Protein AF-A0A8H4WAA4-F1 (afdb_monomer_lite)

pLDDT: mean 70.01, std 18.64, range [41.19, 96.56]

Sequence (138 aa):
MQAIRCVRSWVQSLQLGLVTMAEAIHSGTWKGQQYQLQGARQKSQYYYSQNTKRTFTIPGVVI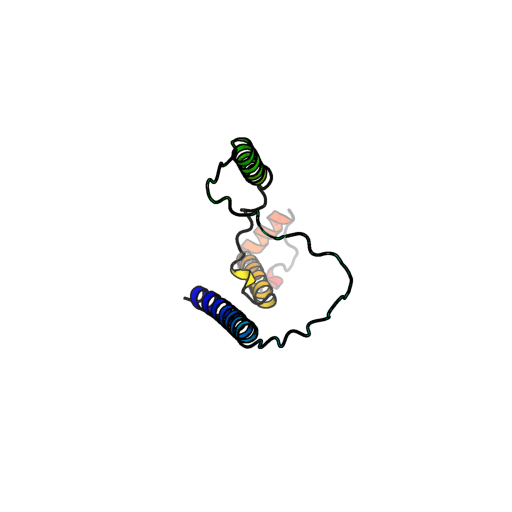GAMLVLWYFFLHPLLYLTPIDERACQHPVTRLVYDAEQAFNKTLGRQSNSLDEAVAEYQRRYKMPPPPHFDECLD

Structure (mmCIF, N/CA/C/O backbone):
data_AF-A0A8H4WAA4-F1
#
_entry.id   AF-A0A8H4WAA4-F1
#
loop_
_atom_site.group_PDB
_atom_site.id
_atom_site.type_symbol
_atom_site.label_atom_id
_atom_site.label_alt_id
_atom_site.label_comp_id
_atom_site.label_asym_id
_atom_site.label_entity_id
_atom_site.label_seq_id
_atom_site.pdbx_PDB_ins_code
_atom_site.Cartn_x
_atom_site.Cartn_y
_atom_site.Cartn_z
_atom_site.occupancy
_atom_site.B_iso_or_equiv
_atom_site.auth_seq_id
_atom_site.auth_comp_id
_atom_site.auth_asym_id
_atom_site.auth_atom_id
_atom_site.pdbx_PDB_model_num
ATOM 1 N N . MET A 1 1 ? 27.001 5.234 5.095 1.00 48.19 1 MET A N 1
ATOM 2 C CA . MET A 1 1 ? 28.330 4.563 5.082 1.00 48.19 1 MET A CA 1
ATOM 3 C C . MET A 1 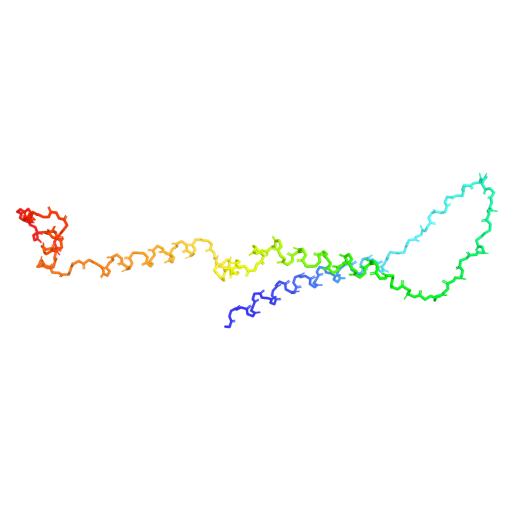1 ? 28.311 3.097 4.599 1.00 48.19 1 MET A C 1
ATOM 5 O O . MET A 1 1 ? 29.372 2.484 4.557 1.00 48.19 1 MET A O 1
ATOM 9 N N . GLN A 1 2 ? 27.167 2.524 4.187 1.00 50.16 2 GLN A N 1
ATOM 10 C CA . GLN A 1 2 ? 27.087 1.128 3.709 1.00 50.16 2 GLN A CA 1
ATOM 11 C C . GLN A 1 2 ? 27.213 0.991 2.174 1.00 50.16 2 GLN A C 1
ATOM 13 O O . GLN A 1 2 ? 27.833 0.042 1.702 1.00 50.16 2 GLN A O 1
ATOM 18 N N . ALA A 1 3 ? 26.759 1.985 1.398 1.00 49.41 3 ALA A N 1
ATOM 19 C CA . ALA A 1 3 ? 26.840 1.989 -0.072 1.00 49.41 3 ALA A CA 1
ATOM 20 C C . ALA A 1 3 ? 28.281 1.907 -0.626 1.00 49.41 3 ALA A C 1
ATOM 22 O O . ALA A 1 3 ? 28.543 1.208 -1.602 1.00 49.41 3 ALA A O 1
ATOM 23 N N . ILE A 1 4 ? 29.246 2.546 0.048 1.00 53.81 4 ILE A N 1
ATOM 24 C CA . ILE A 1 4 ?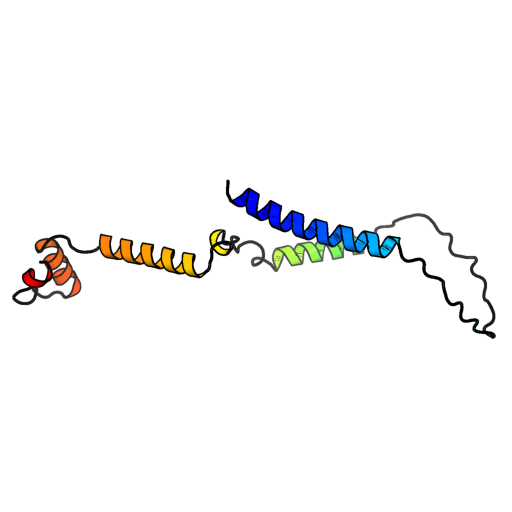 30.662 2.569 -0.370 1.00 53.81 4 ILE A CA 1
ATOM 25 C C . ILE A 1 4 ? 31.300 1.169 -0.283 1.00 53.81 4 ILE A C 1
ATOM 27 O O . ILE A 1 4 ? 32.189 0.834 -1.066 1.00 53.81 4 ILE A O 1
ATOM 31 N N . ARG A 1 5 ? 30.833 0.321 0.645 1.00 55.16 5 ARG A N 1
ATOM 32 C CA . ARG A 1 5 ? 31.368 -1.039 0.825 1.00 55.16 5 ARG A CA 1
ATOM 33 C C . ARG A 1 5 ? 30.923 -1.983 -0.296 1.00 55.16 5 ARG A C 1
ATOM 35 O O . ARG A 1 5 ? 31.708 -2.831 -0.708 1.00 55.16 5 ARG A O 1
ATOM 42 N N . CYS A 1 6 ? 29.713 -1.789 -0.823 1.00 55.16 6 CYS A N 1
ATOM 43 C CA . CYS A 1 6 ? 29.143 -2.628 -1.880 1.00 55.16 6 CYS A CA 1
ATOM 44 C C . CYS A 1 6 ? 29.861 -2.422 -3.226 1.00 55.16 6 CYS A C 1
ATOM 46 O O . CYS A 1 6 ? 30.294 -3.382 -3.860 1.00 55.16 6 CYS A O 1
ATOM 48 N N . VAL A 1 7 ? 30.106 -1.162 -3.606 1.00 57.47 7 VAL A N 1
ATOM 49 C CA . VAL A 1 7 ? 30.808 -0.816 -4.856 1.00 57.47 7 VAL A CA 1
ATOM 50 C C . VAL A 1 7 ? 32.252 -1.329 -4.856 1.00 57.47 7 VAL A C 1
ATOM 52 O O . VAL A 1 7 ? 32.722 -1.874 -5.852 1.00 57.47 7 VAL A O 1
ATOM 55 N N . ARG A 1 8 ? 32.962 -1.221 -3.724 1.00 55.47 8 ARG A N 1
ATOM 56 C CA . ARG A 1 8 ? 34.370 -1.636 -3.625 1.00 55.47 8 ARG A CA 1
ATOM 57 C C . ARG A 1 8 ? 34.564 -3.151 -3.791 1.00 55.47 8 ARG A C 1
ATOM 59 O O . ARG A 1 8 ? 35.557 -3.555 -4.385 1.00 55.47 8 ARG A O 1
ATOM 66 N N . SER A 1 9 ? 33.619 -3.971 -3.325 1.00 54.81 9 SER A N 1
ATOM 67 C CA . SER A 1 9 ? 33.691 -5.436 -3.448 1.00 54.81 9 SER A CA 1
ATOM 68 C C . SER A 1 9 ? 33.504 -5.912 -4.895 1.00 54.81 9 SER A C 1
ATOM 70 O O . SER A 1 9 ? 34.297 -6.719 -5.382 1.00 54.81 9 SER A O 1
ATOM 72 N N . TRP A 1 10 ? 32.530 -5.344 -5.614 1.00 48.81 10 TRP A N 1
ATOM 73 C CA . TRP A 1 10 ? 32.298 -5.655 -7.029 1.00 48.81 10 TRP A CA 1
ATOM 74 C C . TRP A 1 10 ? 33.448 -5.188 -7.929 1.00 48.81 10 TRP A C 1
ATOM 76 O O . TRP A 1 10 ? 33.886 -5.927 -8.809 1.00 48.81 10 TRP A O 1
ATOM 86 N N . VAL A 1 11 ? 34.001 -3.999 -7.664 1.00 62.06 11 VAL A N 1
ATOM 87 C CA . VAL A 1 11 ? 35.148 -3.461 -8.415 1.00 62.06 11 VAL A CA 1
ATOM 88 C C . VAL A 1 11 ? 36.408 -4.312 -8.215 1.00 62.06 11 VAL A C 1
ATOM 90 O O . VAL A 1 11 ? 37.133 -4.561 -9.175 1.00 62.06 11 VAL A O 1
ATOM 93 N N . GLN A 1 12 ? 36.660 -4.817 -7.003 1.00 55.19 12 GLN A N 1
ATOM 94 C CA . GLN A 1 12 ? 37.831 -5.660 -6.728 1.00 55.19 12 GLN A CA 1
ATOM 95 C C . GLN A 1 12 ? 37.749 -7.038 -7.399 1.00 55.19 12 GLN A C 1
ATOM 97 O O . GLN A 1 12 ? 38.759 -7.528 -7.902 1.00 55.19 12 GLN A O 1
ATOM 102 N N . SER A 1 13 ? 36.561 -7.647 -7.463 1.00 58.59 13 SER A N 1
ATOM 103 C CA . SER A 1 13 ? 36.381 -8.943 -8.131 1.00 58.59 13 SER A CA 1
ATOM 104 C C . SER A 1 13 ? 36.583 -8.839 -9.650 1.00 58.59 13 SER A C 1
ATOM 106 O O . SER A 1 13 ? 37.242 -9.689 -10.252 1.00 58.59 13 SER A O 1
ATOM 108 N N . LEU A 1 14 ? 36.121 -7.742 -10.262 1.00 55.28 14 LEU A N 1
ATOM 109 C CA . LEU A 1 14 ? 36.274 -7.505 -11.700 1.00 55.28 14 LEU A CA 1
ATOM 110 C C . LEU A 1 14 ? 37.733 -7.233 -12.114 1.00 55.28 14 LEU A C 1
ATOM 112 O O . LEU A 1 14 ? 38.166 -7.660 -13.184 1.00 55.28 14 LEU A O 1
ATOM 116 N N . GLN A 1 15 ? 38.508 -6.548 -11.266 1.00 53.72 15 GLN A N 1
ATOM 117 C CA . GLN A 1 15 ? 39.919 -6.258 -11.548 1.00 53.72 15 GLN A CA 1
ATOM 118 C C . GLN A 1 15 ? 40.816 -7.495 -11.434 1.00 53.72 15 GLN A C 1
ATOM 120 O O . GLN A 1 15 ? 41.716 -7.661 -12.254 1.00 53.72 15 GLN A O 1
ATOM 125 N N . LEU A 1 16 ? 40.535 -8.403 -10.493 1.00 53.88 16 LEU A N 1
ATOM 126 C CA . LEU A 1 16 ? 41.256 -9.679 -10.391 1.00 53.88 16 LEU A CA 1
ATOM 127 C C . LEU A 1 16 ? 40.977 -10.590 -11.598 1.00 53.88 16 LEU A C 1
ATOM 129 O O . LEU A 1 16 ? 41.884 -11.256 -12.094 1.00 53.88 16 LEU A O 1
ATOM 133 N N . GLY A 1 17 ? 39.748 -10.571 -12.125 1.00 56.94 17 GLY A N 1
ATOM 134 C CA . GLY A 1 17 ? 39.406 -11.285 -13.354 1.00 56.94 17 GLY A CA 1
ATOM 135 C C . GLY A 1 17 ? 40.191 -10.777 -14.566 1.00 56.94 17 GLY A C 1
ATOM 136 O O . GLY A 1 17 ? 40.806 -11.570 -15.265 1.00 56.94 17 GLY A O 1
ATOM 137 N N . LEU A 1 18 ? 40.231 -9.460 -14.792 1.00 56.91 18 LEU A N 1
ATOM 138 C CA . LEU A 1 18 ? 40.869 -8.870 -15.979 1.00 56.91 18 LEU A CA 1
ATOM 139 C C . LEU A 1 18 ? 42.404 -8.979 -15.993 1.00 56.91 18 LEU A C 1
ATOM 141 O O . LEU A 1 18 ? 42.985 -9.167 -17.062 1.00 56.91 18 LEU A O 1
ATOM 145 N N . VAL A 1 19 ? 43.069 -8.893 -14.836 1.00 59.00 19 VAL A N 1
ATOM 146 C CA . VAL A 1 19 ? 44.541 -8.981 -14.763 1.00 59.00 19 VAL A CA 1
ATOM 147 C C . VAL A 1 19 ? 45.036 -10.400 -15.077 1.00 59.00 19 VAL A C 1
ATOM 149 O O . VAL A 1 19 ? 45.994 -10.560 -15.829 1.00 59.00 19 VAL A O 1
ATOM 152 N N . THR A 1 20 ? 44.326 -11.437 -14.618 1.00 57.72 20 THR A N 1
ATOM 153 C CA . THR A 1 20 ? 44.716 -12.843 -14.857 1.00 57.72 20 THR A CA 1
ATOM 154 C C . THR A 1 20 ? 44.606 -13.259 -16.328 1.00 57.72 20 THR A C 1
ATOM 156 O O . THR A 1 20 ? 45.459 -13.982 -16.842 1.00 57.72 20 THR A O 1
ATOM 159 N N . MET A 1 21 ? 43.598 -12.764 -17.049 1.00 52.88 21 MET A N 1
ATOM 160 C CA . MET A 1 21 ? 43.460 -13.016 -18.489 1.00 52.88 21 MET A CA 1
ATOM 161 C C . MET A 1 21 ? 44.452 -12.213 -19.343 1.00 52.88 21 MET A C 1
ATOM 163 O O . MET A 1 21 ? 44.896 -12.713 -20.377 1.00 52.88 21 MET A O 1
ATOM 167 N N . ALA A 1 22 ? 44.868 -11.019 -18.908 1.00 56.84 22 ALA A N 1
ATOM 168 C CA . ALA A 1 22 ? 45.895 -10.242 -19.607 1.00 56.84 22 ALA A CA 1
ATOM 169 C C . ALA A 1 22 ? 47.285 -10.912 -19.547 1.00 56.84 22 ALA A C 1
ATOM 171 O O . ALA A 1 22 ? 48.010 -10.924 -20.544 1.00 56.84 22 ALA A O 1
ATOM 172 N N . GLU A 1 23 ? 47.638 -11.540 -18.422 1.00 54.62 23 GLU A N 1
ATOM 173 C CA . GLU A 1 23 ? 48.911 -12.264 -18.261 1.00 54.62 23 GLU A CA 1
ATOM 174 C C . GLU A 1 23 ? 48.941 -13.594 -19.040 1.00 54.62 23 GLU A C 1
ATOM 176 O O . GLU A 1 23 ? 49.985 -13.993 -19.571 1.00 54.62 23 GLU A O 1
ATOM 181 N N . ALA A 1 24 ? 47.783 -14.244 -19.205 1.00 57.16 24 ALA A N 1
ATOM 182 C CA . ALA A 1 24 ? 47.651 -15.440 -20.038 1.00 57.16 24 ALA A CA 1
ATOM 183 C C . ALA A 1 24 ? 47.849 -15.139 -21.538 1.00 57.16 24 ALA A C 1
ATOM 185 O O . ALA A 1 24 ? 48.416 -15.952 -22.266 1.00 57.16 24 ALA A O 1
ATOM 186 N N . ILE A 1 25 ? 47.436 -13.955 -22.006 1.00 55.34 25 ILE A N 1
ATOM 187 C CA . ILE A 1 25 ? 47.609 -13.544 -23.409 1.00 55.34 25 ILE A CA 1
ATOM 188 C C . ILE A 1 25 ? 49.073 -13.166 -23.699 1.00 55.34 25 ILE A C 1
ATOM 190 O O . ILE A 1 25 ? 49.559 -13.404 -24.805 1.00 55.34 25 ILE A O 1
ATOM 194 N N . HIS A 1 26 ? 49.807 -12.635 -22.715 1.00 51.72 26 HIS A N 1
ATOM 195 C CA . HIS A 1 26 ? 51.189 -12.185 -22.916 1.00 51.72 26 HIS A CA 1
ATOM 196 C C . HIS A 1 26 ? 52.232 -13.326 -22.906 1.00 51.72 26 HIS A C 1
ATOM 198 O O . HIS A 1 26 ? 53.321 -13.166 -23.456 1.00 51.72 26 HIS A O 1
ATOM 204 N N . SER A 1 27 ? 51.933 -14.491 -22.316 1.00 53.53 27 SER A N 1
ATOM 205 C CA . SER A 1 27 ? 52.884 -15.621 -22.219 1.00 53.53 27 SER A CA 1
ATOM 206 C C . SER A 1 27 ? 52.751 -16.677 -23.333 1.00 53.53 27 SER A C 1
ATOM 208 O O . SER A 1 27 ? 53.501 -17.657 -23.359 1.00 53.53 27 SER A O 1
ATOM 210 N N . GLY A 1 28 ? 51.856 -16.463 -24.304 1.00 48.91 28 GLY A N 1
ATOM 211 C CA . GLY A 1 28 ? 51.669 -17.339 -25.461 1.00 48.91 28 GLY A CA 1
ATOM 212 C C . GLY A 1 28 ? 52.839 -17.287 -26.448 1.00 48.91 28 GLY A C 1
ATOM 213 O O . GLY A 1 28 ? 52.782 -16.597 -27.463 1.00 48.91 28 GLY A O 1
ATOM 214 N N . THR A 1 29 ? 53.896 -18.055 -26.187 1.00 54.25 29 THR A N 1
ATOM 215 C CA . THR A 1 29 ? 54.920 -18.407 -27.183 1.00 54.25 29 THR A CA 1
ATOM 216 C C . THR A 1 29 ? 54.313 -19.342 -28.233 1.00 54.25 29 THR A C 1
ATOM 218 O O . THR A 1 29 ? 54.472 -20.559 -28.204 1.00 54.25 29 THR A O 1
ATOM 221 N N . TRP A 1 30 ? 53.579 -18.777 -29.189 1.00 49.19 30 TRP A N 1
ATOM 222 C CA . TRP A 1 30 ? 53.062 -19.527 -30.329 1.00 49.19 30 TRP A CA 1
ATOM 223 C C . TRP A 1 30 ? 54.225 -19.936 -31.246 1.00 49.19 30 TRP A C 1
ATOM 225 O O . TRP A 1 30 ? 54.648 -19.172 -32.113 1.00 49.19 30 TRP A O 1
ATOM 235 N N . LYS A 1 31 ? 54.758 -21.156 -31.084 1.00 48.75 31 LYS A N 1
ATOM 236 C CA . LYS A 1 31 ? 55.538 -21.809 -32.148 1.00 48.75 31 LYS A CA 1
ATOM 237 C C . LYS A 1 31 ? 54.584 -22.107 -33.304 1.00 48.75 31 LYS A C 1
ATOM 239 O O . LYS A 1 31 ? 53.854 -23.092 -33.277 1.00 48.75 31 LYS A O 1
ATOM 244 N N . GLY A 1 32 ? 54.565 -21.223 -34.298 1.00 50.81 32 GLY A N 1
ATOM 245 C CA . GLY A 1 32 ? 53.762 -21.390 -35.504 1.00 50.81 32 GLY A CA 1
ATOM 246 C C . GLY A 1 32 ? 54.176 -22.646 -36.269 1.00 50.81 32 GLY A C 1
ATOM 247 O O . GLY A 1 32 ? 55.296 -22.735 -36.766 1.00 50.81 32 GLY A O 1
ATOM 248 N N . GLN A 1 33 ? 53.272 -23.621 -36.381 1.00 45.12 33 GLN A N 1
ATOM 249 C CA . GLN A 1 33 ? 53.405 -24.684 -37.372 1.00 45.12 33 GLN A CA 1
ATOM 250 C C . GLN A 1 33 ? 53.084 -24.103 -38.749 1.00 45.12 33 GLN A C 1
ATOM 252 O O . GLN A 1 33 ? 51.940 -23.792 -39.072 1.00 45.12 33 GLN A O 1
ATOM 257 N N . GLN A 1 34 ? 54.133 -23.942 -39.544 1.00 42.41 34 GLN A N 1
ATOM 258 C CA . GLN A 1 34 ? 54.092 -23.446 -40.909 1.00 42.41 34 GLN A CA 1
ATOM 259 C C . GLN A 1 34 ? 53.678 -24.599 -41.836 1.00 42.41 34 GLN A C 1
ATOM 261 O O . GLN A 1 34 ? 54.491 -25.454 -42.180 1.00 42.41 34 GLN A O 1
ATOM 266 N N . TYR A 1 35 ? 52.403 -24.668 -42.217 1.00 43.59 35 TYR A N 1
ATOM 267 C CA . TYR A 1 35 ? 51.955 -25.567 -43.282 1.00 43.59 35 TYR A CA 1
ATOM 268 C C . TYR A 1 35 ? 52.322 -24.956 -44.636 1.00 43.59 35 TYR A C 1
ATOM 270 O O . TYR A 1 35 ? 51.853 -23.886 -45.025 1.00 43.59 35 TYR A O 1
ATOM 278 N N . GLN A 1 36 ? 53.205 -25.643 -45.352 1.00 42.56 36 GLN A N 1
ATOM 279 C CA . GLN A 1 36 ? 53.715 -25.220 -46.647 1.00 42.56 36 GLN A CA 1
ATOM 280 C C . GLN A 1 36 ? 52.778 -25.734 -47.745 1.00 42.56 36 GLN A C 1
ATOM 282 O O . GLN A 1 36 ? 52.916 -26.855 -48.227 1.00 42.56 36 GLN A O 1
ATOM 287 N N . LEU A 1 37 ? 51.795 -24.920 -48.133 1.00 45.94 37 LEU A N 1
ATOM 288 C CA . LEU A 1 37 ? 50.973 -25.182 -49.315 1.00 45.94 37 LEU A CA 1
ATOM 289 C C . LEU A 1 37 ? 51.810 -24.879 -50.570 1.00 45.94 37 LEU A C 1
ATOM 291 O O . LEU A 1 37 ? 51.893 -23.741 -51.033 1.00 45.94 37 LEU A O 1
ATOM 295 N N . GLN A 1 38 ? 52.487 -25.900 -51.097 1.00 48.34 38 GLN A N 1
ATOM 296 C CA . GLN A 1 38 ? 53.180 -25.842 -52.384 1.00 48.34 38 GLN A CA 1
ATOM 297 C C . GLN A 1 38 ? 52.149 -25.765 -53.515 1.00 48.34 38 GLN A C 1
ATOM 299 O O . GLN A 1 38 ? 51.416 -26.721 -53.748 1.00 48.34 38 GLN A O 1
ATOM 304 N N . GLY A 1 39 ? 52.116 -24.641 -54.239 1.00 56.47 39 GLY A N 1
ATOM 305 C CA . GLY A 1 39 ? 51.504 -24.615 -55.574 1.00 56.47 39 GLY A CA 1
ATOM 306 C C . GLY A 1 39 ? 50.518 -23.496 -55.905 1.00 56.47 39 GLY A C 1
ATOM 307 O O . GLY A 1 39 ? 49.795 -23.637 -56.885 1.00 56.47 39 GLY A O 1
ATOM 308 N N . ALA A 1 40 ? 50.489 -22.372 -55.181 1.00 45.53 40 ALA A N 1
ATOM 309 C CA . ALA A 1 40 ? 49.732 -21.192 -55.614 1.00 45.53 40 ALA A CA 1
ATOM 310 C C . ALA A 1 40 ? 50.665 -19.997 -55.865 1.00 45.53 40 ALA A C 1
ATOM 312 O O . ALA A 1 40 ? 51.320 -19.476 -54.967 1.00 45.53 40 ALA A O 1
ATOM 313 N N . ARG A 1 41 ? 50.733 -19.585 -57.132 1.00 41.19 41 ARG A N 1
ATOM 314 C CA . ARG A 1 41 ? 51.512 -18.470 -57.683 1.00 41.19 41 ARG A CA 1
ATOM 315 C C . ARG A 1 41 ? 51.331 -17.176 -56.871 1.00 41.19 41 ARG A C 1
ATOM 317 O O . ARG A 1 41 ? 50.260 -16.577 -56.865 1.00 41.19 41 ARG A O 1
ATOM 324 N N . GLN A 1 42 ? 52.419 -16.737 -56.246 1.00 52.00 42 GLN A N 1
ATOM 325 C CA . GLN A 1 42 ? 52.559 -15.514 -55.456 1.00 52.00 42 GLN A CA 1
ATOM 326 C C . GLN A 1 42 ? 52.263 -14.266 -56.309 1.00 52.00 42 GLN A C 1
ATOM 328 O O . GLN A 1 42 ? 53.021 -13.936 -57.222 1.00 52.00 42 GLN A O 1
ATOM 333 N N . LYS A 1 43 ? 51.157 -13.565 -56.026 1.00 44.56 43 LYS A N 1
ATOM 334 C CA . LYS A 1 43 ? 50.933 -12.193 -56.510 1.00 44.56 43 LYS A CA 1
ATOM 335 C C . LYS A 1 43 ? 51.356 -11.204 -55.421 1.00 44.56 43 LYS A C 1
ATOM 337 O O . LYS A 1 43 ? 51.037 -11.373 -54.250 1.00 44.56 43 LYS A O 1
ATOM 342 N N . SER A 1 44 ? 52.139 -10.219 -55.843 1.00 42.53 44 SER A N 1
ATOM 343 C CA . SER A 1 44 ? 52.938 -9.279 -55.055 1.00 42.53 44 SER A CA 1
ATOM 344 C C . SER A 1 44 ? 52.131 -8.349 -54.141 1.00 42.53 44 SER A C 1
ATOM 346 O O . SER A 1 44 ? 51.239 -7.638 -54.601 1.00 42.53 44 SER A O 1
ATOM 348 N N . GLN A 1 45 ? 52.533 -8.277 -52.869 1.00 47.12 45 GLN A N 1
ATOM 349 C CA . GLN A 1 45 ? 52.002 -7.398 -51.817 1.00 47.12 45 GLN A CA 1
ATOM 350 C C . GLN A 1 45 ? 52.658 -5.995 -51.797 1.00 47.12 45 GLN A C 1
ATOM 352 O O . GLN A 1 45 ? 53.154 -5.562 -50.763 1.00 47.12 45 GLN A O 1
ATOM 357 N N . TYR A 1 46 ? 52.663 -5.253 -52.910 1.00 51.25 46 TYR A N 1
ATOM 358 C CA . TYR A 1 46 ? 53.187 -3.872 -52.937 1.00 51.25 46 TYR A CA 1
ATOM 359 C C . TYR A 1 46 ? 52.185 -2.883 -53.541 1.00 51.25 46 TYR A C 1
ATOM 361 O O . TYR A 1 46 ? 52.441 -2.320 -54.598 1.00 51.25 46 TYR A O 1
ATOM 369 N N . TYR A 1 47 ? 51.039 -2.666 -52.883 1.00 42.16 47 TYR A N 1
ATOM 370 C CA . TYR A 1 47 ? 50.279 -1.412 -53.030 1.00 42.16 47 TYR A CA 1
ATOM 371 C C . TYR A 1 47 ? 49.223 -1.223 -51.925 1.00 42.16 47 TYR A C 1
ATOM 373 O O . TYR A 1 47 ? 48.027 -1.167 -52.191 1.00 42.16 47 TYR A O 1
ATOM 381 N N . TYR A 1 48 ? 49.628 -1.120 -50.657 1.00 47.38 48 TYR A N 1
ATOM 382 C CA . TYR A 1 48 ? 48.747 -0.478 -49.672 1.00 47.38 48 TYR A CA 1
ATOM 383 C C . TYR A 1 48 ? 49.543 0.400 -48.715 1.00 47.38 48 TYR A C 1
ATOM 385 O O . TYR A 1 48 ? 49.799 0.075 -47.562 1.00 47.38 48 TYR A O 1
ATOM 393 N N . SER A 1 49 ? 49.960 1.535 -49.260 1.00 53.00 49 SER A N 1
ATOM 394 C CA . SER A 1 49 ? 50.350 2.713 -48.503 1.00 53.00 49 SER A CA 1
ATOM 395 C C . SER A 1 49 ? 49.493 3.858 -49.018 1.00 53.00 49 SER A C 1
ATOM 397 O O . SER A 1 49 ? 49.825 4.485 -50.019 1.00 53.00 49 SER A O 1
ATOM 399 N N . GLN A 1 50 ? 48.359 4.095 -48.363 1.00 46.84 50 GLN A N 1
ATOM 400 C CA . GLN A 1 50 ? 47.707 5.399 -48.392 1.00 46.84 50 GLN A CA 1
ATOM 401 C C . GLN A 1 50 ? 47.266 5.753 -46.979 1.00 46.84 50 GLN A C 1
ATOM 403 O O . GLN A 1 50 ? 46.201 5.393 -46.486 1.00 46.84 50 GLN A O 1
ATOM 408 N N . ASN A 1 51 ? 48.178 6.449 -46.319 1.00 44.53 51 ASN A N 1
ATOM 409 C CA . ASN A 1 51 ? 47.905 7.277 -45.165 1.00 44.53 51 ASN A CA 1
ATOM 410 C C . ASN A 1 51 ? 46.994 8.450 -45.576 1.00 44.53 51 ASN A C 1
ATOM 412 O O . ASN A 1 51 ? 47.188 9.002 -46.658 1.00 44.53 51 ASN A O 1
ATOM 416 N N . THR A 1 52 ? 46.143 8.912 -44.642 1.00 50.38 52 THR A N 1
ATOM 417 C CA . THR A 1 52 ? 45.636 10.307 -44.556 1.00 50.38 52 THR A CA 1
ATOM 418 C C . THR A 1 52 ? 44.562 10.663 -45.612 1.00 50.38 52 THR A C 1
ATOM 420 O O . THR A 1 52 ? 44.859 10.804 -46.785 1.00 50.38 52 THR A O 1
ATOM 423 N N . LYS A 1 53 ? 43.267 10.870 -45.307 1.00 45.69 53 LYS A N 1
ATOM 424 C CA . LYS A 1 53 ? 42.634 11.665 -44.236 1.00 45.69 53 LYS A CA 1
ATOM 425 C C . LYS A 1 53 ? 41.240 11.120 -43.905 1.00 45.69 53 LYS A C 1
ATOM 427 O O . LYS A 1 53 ? 40.488 10.720 -44.784 1.00 45.69 53 LYS A O 1
ATOM 432 N N . ARG A 1 54 ? 40.880 11.205 -42.627 1.00 54.97 54 ARG A N 1
ATOM 433 C CA . ARG A 1 54 ? 39.559 10.930 -42.048 1.00 54.97 54 ARG A CA 1
ATOM 434 C C . ARG A 1 54 ? 38.509 11.913 -42.604 1.00 54.97 54 ARG A C 1
ATOM 436 O O . ARG A 1 54 ? 38.234 12.932 -41.981 1.00 54.97 54 ARG A O 1
ATOM 443 N N . THR A 1 55 ? 37.948 11.652 -43.782 1.00 55.16 55 THR A N 1
ATOM 444 C CA . THR A 1 55 ? 36.799 12.404 -44.308 1.00 55.16 55 THR A CA 1
ATOM 445 C C . THR A 1 55 ? 35.529 11.825 -43.701 1.00 55.16 55 THR A C 1
ATOM 447 O O . THR A 1 55 ? 34.958 10.849 -44.175 1.00 55.16 55 THR A O 1
ATOM 450 N N . PHE A 1 56 ? 35.115 12.411 -42.581 1.00 54.56 56 PHE A N 1
ATOM 451 C CA . PHE A 1 56 ? 33.826 12.136 -41.962 1.00 54.56 56 PHE A CA 1
ATOM 452 C C . PHE A 1 56 ? 32.742 12.616 -42.940 1.00 54.56 56 PHE A C 1
ATOM 454 O O . PHE A 1 56 ? 32.470 13.812 -43.044 1.00 54.56 56 PHE A O 1
ATOM 461 N N . THR A 1 57 ? 32.206 11.711 -43.759 1.00 59.97 57 THR A N 1
ATOM 462 C CA . THR A 1 57 ? 31.173 12.055 -44.734 1.00 59.97 57 THR A CA 1
ATOM 463 C C . THR A 1 57 ? 29.895 12.414 -43.979 1.00 59.97 57 THR A C 1
ATOM 465 O O . THR A 1 57 ? 29.396 11.654 -43.150 1.00 59.97 57 THR A O 1
ATOM 468 N N . ILE A 1 58 ? 29.367 13.600 -44.283 1.00 62.50 58 ILE A N 1
ATOM 469 C CA . ILE A 1 58 ? 28.133 14.201 -43.752 1.00 62.50 58 ILE A CA 1
ATOM 470 C C . ILE A 1 58 ? 26.976 13.196 -43.520 1.00 62.50 58 ILE A C 1
ATOM 472 O O . ILE A 1 58 ? 26.357 13.278 -42.459 1.00 62.50 58 ILE A O 1
ATOM 476 N N . PRO A 1 59 ? 26.688 12.203 -44.394 1.00 67.38 59 PRO A N 1
ATOM 477 C CA . PRO A 1 59 ? 25.633 11.216 -44.127 1.00 67.38 59 PRO A CA 1
ATOM 478 C C . PRO A 1 59 ? 25.852 10.369 -42.865 1.00 67.38 59 PRO A C 1
ATOM 480 O O . PRO A 1 59 ? 24.885 10.052 -42.177 1.00 67.38 59 PRO A O 1
ATOM 483 N N . GLY A 1 60 ? 27.098 10.035 -42.516 1.00 75.19 60 GLY A N 1
ATOM 484 C CA . GLY A 1 60 ? 27.394 9.253 -41.313 1.00 75.19 60 GLY A CA 1
ATOM 485 C C . GLY A 1 60 ? 27.053 10.007 -40.025 1.00 75.19 60 GLY A C 1
ATOM 486 O O . GLY A 1 60 ? 26.561 9.410 -39.069 1.00 75.19 60 GLY A O 1
ATOM 487 N N . VAL A 1 61 ? 27.232 11.333 -40.032 1.00 80.31 61 VAL A N 1
ATOM 488 C CA . VAL A 1 61 ? 26.837 12.215 -38.921 1.00 80.31 61 VAL A CA 1
ATOM 489 C C . VAL A 1 61 ? 25.319 12.218 -38.771 1.00 80.31 61 VAL A C 1
ATOM 491 O O . VAL A 1 61 ? 24.812 12.082 -37.663 1.00 80.31 61 VAL A O 1
ATOM 494 N N . VAL A 1 62 ? 24.596 12.362 -39.886 1.00 85.31 62 VAL A N 1
ATOM 495 C CA . VAL A 1 62 ? 23.132 12.487 -39.888 1.00 85.31 62 VAL A CA 1
ATOM 496 C C . VAL A 1 62 ? 22.477 11.184 -39.443 1.00 85.31 62 VAL A C 1
ATOM 498 O O . VAL A 1 62 ? 21.589 11.217 -38.599 1.00 85.31 62 VAL A O 1
ATOM 501 N N . ILE A 1 63 ? 22.949 10.036 -39.934 1.00 85.88 63 ILE A N 1
ATOM 502 C CA . ILE A 1 63 ? 22.435 8.724 -39.519 1.00 85.88 63 ILE A CA 1
ATOM 503 C C . ILE A 1 63 ? 22.719 8.487 -38.032 1.00 85.88 63 ILE A C 1
ATOM 505 O O . ILE A 1 63 ? 21.822 8.082 -37.298 1.00 85.88 63 ILE A O 1
ATOM 509 N N . GLY A 1 64 ? 23.929 8.805 -37.559 1.00 85.44 64 GLY A N 1
ATOM 510 C CA . GLY A 1 64 ? 24.260 8.721 -36.136 1.00 85.44 64 GLY A CA 1
ATOM 511 C C . GLY A 1 64 ? 23.366 9.618 -35.275 1.00 85.44 64 GLY A C 1
ATOM 512 O O . GLY A 1 64 ? 22.809 9.160 -34.281 1.00 85.44 64 GLY A O 1
ATOM 513 N N . ALA A 1 65 ? 23.159 10.869 -35.690 1.00 85.88 65 ALA A N 1
ATOM 514 C CA . ALA A 1 65 ? 22.290 11.812 -34.991 1.00 85.88 65 ALA A CA 1
ATOM 515 C C . ALA A 1 65 ? 20.825 11.349 -34.980 1.00 85.88 65 ALA A C 1
ATOM 517 O O . ALA A 1 65 ? 20.165 11.448 -33.949 1.00 85.88 65 ALA A O 1
ATOM 518 N N . MET A 1 66 ? 20.328 10.790 -36.086 1.00 87.25 66 MET A N 1
ATOM 519 C CA . MET A 1 66 ? 18.970 10.251 -36.167 1.00 87.25 66 MET A CA 1
ATOM 520 C C . MET A 1 66 ? 18.778 9.008 -35.302 1.00 87.25 66 MET A C 1
ATOM 522 O O . MET A 1 66 ? 17.742 8.889 -34.659 1.00 87.25 66 MET A O 1
ATOM 526 N N . LEU A 1 67 ? 19.768 8.116 -35.218 1.00 85.06 67 LEU A N 1
ATOM 527 C CA . LEU A 1 67 ? 19.714 6.952 -34.330 1.00 85.06 67 LEU A CA 1
ATOM 528 C C . LEU A 1 67 ? 19.747 7.358 -32.851 1.00 85.06 67 LEU A C 1
ATOM 530 O O . LEU A 1 67 ? 19.011 6.792 -32.049 1.00 85.06 67 LEU A O 1
ATOM 534 N N . VAL A 1 68 ? 20.546 8.368 -32.492 1.00 82.75 68 VAL A N 1
ATOM 535 C CA . VAL A 1 68 ? 20.595 8.915 -31.124 1.00 82.75 68 VAL A CA 1
ATOM 536 C C . VAL A 1 68 ? 19.277 9.595 -30.759 1.00 82.75 68 VAL A C 1
ATOM 538 O O . VAL A 1 68 ? 18.746 9.363 -29.674 1.00 82.75 68 VAL A O 1
ATOM 541 N N . LEU A 1 69 ? 18.719 10.390 -31.676 1.00 84.25 69 LEU A N 1
ATOM 542 C CA . LEU A 1 69 ? 17.438 11.062 -31.481 1.00 84.25 69 LEU A CA 1
ATOM 543 C C . LEU A 1 69 ? 16.287 10.049 -31.383 1.00 84.25 69 LEU A C 1
ATOM 545 O O . LEU A 1 69 ? 15.471 10.155 -30.474 1.00 84.25 69 LEU A O 1
ATOM 549 N N . TRP A 1 70 ? 16.261 9.036 -32.258 1.00 82.19 70 TRP A N 1
ATOM 550 C CA . TRP A 1 70 ? 15.315 7.917 -32.203 1.00 82.19 70 TRP A CA 1
ATOM 551 C C . TRP A 1 70 ? 15.425 7.204 -30.861 1.00 82.19 70 TRP A C 1
ATOM 553 O O . TRP A 1 70 ? 14.415 7.001 -30.201 1.00 82.19 70 TRP A O 1
ATOM 563 N N . TYR A 1 71 ? 16.629 6.847 -30.420 1.00 79.25 71 TYR A N 1
ATOM 564 C CA . TYR A 1 71 ? 16.832 6.137 -29.159 1.00 79.25 71 TYR A CA 1
ATOM 565 C C . TYR A 1 71 ? 16.293 6.924 -27.956 1.00 79.25 71 TYR A C 1
ATOM 567 O O . TYR A 1 71 ? 15.588 6.350 -27.126 1.00 79.25 71 TYR A O 1
ATOM 575 N N . PHE A 1 72 ? 16.540 8.239 -27.914 1.00 75.81 72 PHE A N 1
ATOM 576 C CA . PHE A 1 72 ? 16.018 9.142 -26.883 1.00 75.81 72 PHE A CA 1
ATOM 577 C C . PHE A 1 72 ? 14.491 9.316 -26.935 1.00 75.81 72 PHE A C 1
ATOM 579 O O . PHE A 1 72 ? 13.856 9.367 -25.885 1.00 75.81 72 PHE A O 1
ATOM 586 N N . PHE A 1 73 ? 13.893 9.389 -28.129 1.00 72.50 73 PHE A N 1
ATOM 587 C CA . PHE A 1 73 ? 12.443 9.561 -28.295 1.00 72.50 73 PHE A CA 1
ATOM 588 C C . PHE A 1 73 ? 11.647 8.255 -28.122 1.00 72.50 73 PHE A C 1
ATOM 590 O O . PHE A 1 73 ? 10.508 8.299 -27.662 1.00 72.50 73 PHE A O 1
ATOM 597 N N . LEU A 1 74 ? 12.221 7.095 -28.469 1.00 67.38 74 LEU A N 1
ATOM 598 C CA . LEU A 1 74 ? 11.556 5.786 -28.367 1.00 67.38 74 LEU A CA 1
ATOM 599 C C . LEU A 1 74 ? 11.716 5.100 -27.007 1.00 67.38 74 LEU A C 1
ATOM 601 O O . LEU A 1 74 ? 11.000 4.135 -26.753 1.00 67.38 74 LEU A O 1
ATOM 605 N N . HIS A 1 75 ? 12.622 5.556 -26.136 1.00 66.56 75 HIS A N 1
ATOM 606 C CA . HIS A 1 75 ? 12.832 4.946 -24.818 1.00 66.56 75 HIS A CA 1
ATOM 607 C C . HIS A 1 75 ? 12.474 5.885 -23.652 1.00 66.56 75 HIS A C 1
ATOM 609 O O . HIS A 1 75 ? 13.328 6.162 -22.806 1.00 66.56 75 HIS A O 1
ATOM 615 N N . PRO A 1 76 ? 11.194 6.286 -23.489 1.00 61.31 76 PRO A N 1
ATOM 616 C CA . PRO A 1 76 ? 10.724 6.821 -22.210 1.00 61.31 76 PRO A CA 1
ATOM 617 C C . PRO A 1 76 ? 10.796 5.774 -21.077 1.00 61.31 76 PRO A C 1
ATOM 619 O O . PRO A 1 76 ? 10.607 6.115 -19.914 1.00 61.31 76 PRO A O 1
ATOM 622 N N . LEU A 1 77 ? 11.110 4.507 -21.390 1.00 59.69 77 LEU A 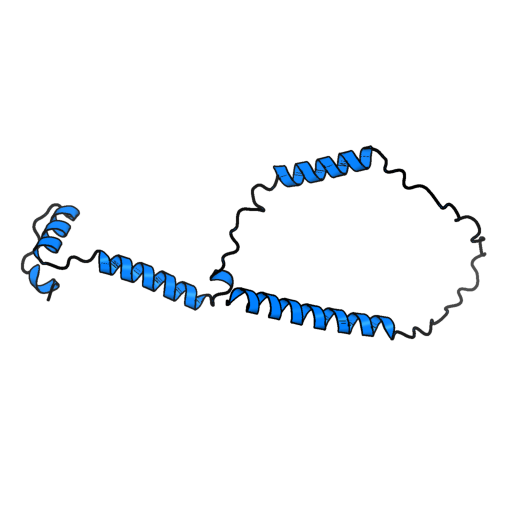N 1
ATOM 623 C CA . LEU A 1 77 ? 11.189 3.410 -20.425 1.00 59.69 77 LEU A CA 1
ATOM 624 C C . LEU A 1 77 ? 12.598 3.113 -19.872 1.00 59.69 77 LEU A C 1
ATOM 626 O O . LEU A 1 77 ? 12.723 2.216 -19.045 1.00 59.69 77 LEU A O 1
ATOM 630 N N . LEU A 1 78 ? 13.657 3.812 -20.309 1.00 57.19 78 LEU A N 1
ATOM 631 C CA . LEU A 1 78 ? 15.031 3.514 -19.855 1.00 57.19 78 LEU A CA 1
ATOM 632 C C . LEU A 1 78 ? 15.522 4.344 -18.662 1.00 57.19 78 LEU A C 1
ATOM 634 O O . LEU A 1 78 ? 16.631 4.111 -18.191 1.00 57.19 78 LEU A O 1
ATOM 638 N N . TYR A 1 79 ? 14.721 5.279 -18.143 1.00 58.53 79 TYR A N 1
ATOM 639 C CA . TYR A 1 79 ? 15.202 6.227 -17.126 1.00 58.53 79 TYR A CA 1
ATOM 640 C C . TYR A 1 79 ? 14.311 6.399 -15.893 1.00 58.53 79 TYR A C 1
ATOM 642 O O . TYR A 1 79 ? 14.513 7.344 -15.136 1.00 58.53 79 TYR A O 1
ATOM 650 N N . LEU A 1 80 ? 13.353 5.502 -15.641 1.00 56.56 80 LEU A N 1
ATOM 651 C CA . LEU A 1 80 ? 12.442 5.643 -14.494 1.00 56.56 80 LEU A CA 1
ATOM 652 C C . LEU A 1 80 ? 12.216 4.362 -13.689 1.00 56.56 80 LEU A C 1
ATOM 654 O O . LEU A 1 80 ? 11.262 4.287 -12.919 1.00 56.56 80 LEU A O 1
ATOM 658 N N . THR A 1 81 ? 13.104 3.372 -13.778 1.00 60.47 81 THR A N 1
ATOM 659 C CA . THR A 1 81 ? 13.217 2.429 -12.661 1.00 60.47 81 THR A CA 1
ATOM 660 C C . THR A 1 81 ? 14.177 3.064 -11.659 1.00 60.47 81 THR A C 1
ATOM 662 O O . THR A 1 81 ? 15.382 3.076 -11.934 1.00 60.47 81 THR A O 1
ATOM 665 N N . PRO A 1 82 ? 13.711 3.634 -10.530 1.00 66.06 82 PRO A N 1
ATOM 666 C CA . PRO A 1 82 ? 14.633 3.888 -9.436 1.00 66.06 82 PRO A CA 1
ATOM 667 C C . PRO A 1 82 ? 15.324 2.554 -9.159 1.00 66.06 82 PRO A C 1
ATOM 669 O O . PRO A 1 82 ? 14.647 1.536 -9.002 1.00 66.06 82 PRO A O 1
ATOM 672 N N . ILE A 1 83 ? 16.658 2.535 -9.192 1.00 56.97 83 ILE A N 1
ATOM 673 C CA . ILE A 1 83 ? 17.408 1.389 -8.685 1.00 56.97 83 ILE A CA 1
ATOM 674 C C . ILE A 1 83 ? 16.889 1.191 -7.266 1.00 56.97 83 ILE A C 1
ATOM 676 O O . ILE A 1 83 ? 17.076 2.062 -6.416 1.00 56.97 83 ILE A O 1
ATOM 680 N N . ASP A 1 84 ? 16.136 0.114 -7.054 1.00 65.12 84 ASP A N 1
ATOM 681 C CA . ASP A 1 84 ? 15.562 -0.184 -5.755 1.00 65.12 84 ASP A CA 1
ATOM 682 C C . ASP A 1 84 ? 16.750 -0.413 -4.822 1.00 65.12 84 ASP A C 1
ATOM 684 O O . ASP A 1 84 ? 17.424 -1.435 -4.898 1.00 65.12 84 ASP A O 1
ATOM 688 N N . GLU A 1 85 ? 17.070 0.567 -3.978 1.00 64.25 85 GLU A N 1
ATOM 689 C CA . GLU A 1 85 ? 18.162 0.474 -3.004 1.00 64.25 85 GLU A CA 1
ATOM 690 C C . GLU A 1 85 ? 17.941 -0.722 -2.051 1.00 64.25 85 GLU A C 1
ATOM 692 O O . GLU A 1 85 ? 18.891 -1.262 -1.478 1.00 64.25 85 GLU A O 1
ATOM 697 N N . ARG A 1 86 ? 16.695 -1.224 -1.968 1.00 61.38 86 ARG A N 1
ATOM 698 C CA . ARG A 1 86 ? 16.311 -2.454 -1.264 1.00 61.38 86 ARG A CA 1
ATOM 699 C C . ARG A 1 86 ? 16.613 -3.737 -2.045 1.00 61.38 86 ARG A C 1
ATOM 701 O O . ARG A 1 86 ? 16.550 -4.803 -1.448 1.00 61.38 86 ARG A O 1
ATOM 708 N N . ALA A 1 87 ? 16.973 -3.682 -3.330 1.00 62.81 87 ALA A N 1
ATOM 709 C CA . ALA A 1 87 ? 17.399 -4.856 -4.105 1.00 62.81 87 ALA A CA 1
ATOM 710 C C . ALA A 1 87 ? 18.688 -5.488 -3.548 1.00 62.81 87 ALA A C 1
ATOM 712 O O . ALA A 1 87 ? 18.947 -6.668 -3.764 1.00 62.81 87 ALA A O 1
ATOM 713 N N . CYS A 1 88 ? 19.474 -4.712 -2.797 1.00 67.75 88 CYS A N 1
ATOM 714 C CA . CYS A 1 88 ? 20.637 -5.193 -2.055 1.00 67.75 88 CYS A CA 1
ATOM 715 C C . CYS A 1 88 ? 20.278 -5.815 -0.690 1.00 67.75 88 CYS A C 1
ATOM 717 O O . CYS A 1 88 ? 21.155 -6.381 -0.039 1.00 67.75 88 CYS A O 1
ATOM 719 N N . GLN A 1 89 ? 19.028 -5.694 -0.224 1.00 74.62 89 GLN A N 1
ATOM 720 C CA . GLN A 1 89 ? 18.550 -6.368 0.983 1.00 74.62 89 GLN A CA 1
ATOM 721 C C . GLN A 1 89 ? 18.099 -7.788 0.636 1.00 74.62 89 GLN A C 1
ATOM 723 O O . GLN A 1 89 ? 17.578 -8.047 -0.448 1.00 74.62 89 GLN A O 1
ATOM 728 N N . HIS A 1 90 ? 18.281 -8.722 1.568 1.00 83.38 90 HIS A N 1
ATOM 729 C CA . HIS A 1 90 ? 17.814 -10.089 1.377 1.00 83.38 90 HIS A CA 1
ATOM 730 C C . HIS A 1 90 ? 16.285 -10.085 1.153 1.00 83.38 90 HIS A C 1
ATOM 732 O O . HIS A 1 90 ? 15.562 -9.406 1.883 1.00 83.38 90 HIS A O 1
ATOM 738 N N . PRO A 1 91 ? 15.738 -10.833 0.180 1.00 86.31 91 PRO A N 1
ATOM 739 C CA . PRO A 1 91 ? 14.316 -10.744 -0.169 1.00 86.31 91 PRO A CA 1
ATOM 740 C C . PRO A 1 91 ? 13.388 -11.010 1.026 1.00 86.31 91 PRO A C 1
ATOM 742 O O . PRO A 1 91 ? 12.359 -10.358 1.171 1.00 86.31 91 PRO A O 1
ATOM 745 N N . VAL A 1 92 ? 13.788 -11.894 1.944 1.00 89.56 92 VAL A N 1
ATOM 746 C CA . VAL A 1 92 ? 13.028 -12.151 3.179 1.00 89.56 92 VAL A CA 1
ATOM 747 C C . VAL A 1 92 ? 13.024 -10.946 4.125 1.00 89.56 92 VAL A C 1
ATOM 749 O O . VAL A 1 92 ? 11.986 -10.651 4.705 1.00 89.56 92 VAL A O 1
ATOM 752 N N . THR A 1 93 ? 14.132 -10.205 4.266 1.00 85.50 93 THR A N 1
ATOM 753 C CA . THR A 1 93 ? 14.161 -9.036 5.168 1.00 85.50 93 THR A CA 1
ATOM 754 C C . THR A 1 93 ? 13.231 -7.935 4.680 1.00 85.50 93 THR A C 1
ATOM 756 O O . THR A 1 93 ? 12.605 -7.260 5.490 1.00 85.50 93 THR A O 1
ATOM 759 N N . ARG A 1 94 ? 13.082 -7.806 3.357 1.00 85.31 94 ARG A N 1
ATOM 760 C CA . ARG A 1 94 ? 12.098 -6.906 2.754 1.00 85.31 94 ARG A CA 1
ATOM 761 C C . ARG A 1 94 ? 10.669 -7.314 3.112 1.00 85.31 94 ARG A C 1
ATOM 763 O O . ARG A 1 94 ? 9.903 -6.470 3.555 1.00 85.31 94 ARG A O 1
ATOM 770 N N . LEU A 1 95 ? 10.328 -8.595 2.961 1.00 91.25 95 LEU A N 1
ATOM 771 C CA . LEU A 1 95 ? 8.986 -9.091 3.284 1.00 91.25 95 LEU A CA 1
ATOM 772 C C . LEU A 1 95 ? 8.637 -8.883 4.761 1.00 91.25 95 LEU A C 1
ATOM 774 O O . LEU A 1 95 ? 7.533 -8.445 5.068 1.00 91.25 95 LEU A O 1
ATOM 778 N N . VAL A 1 96 ? 9.583 -9.161 5.663 1.00 91.88 96 VAL A N 1
ATOM 779 C CA . VAL A 1 96 ? 9.396 -8.949 7.106 1.00 91.88 96 VAL A CA 1
ATOM 780 C C . VAL A 1 96 ? 9.166 -7.471 7.410 1.00 91.88 96 VAL A C 1
ATOM 782 O O . VAL A 1 96 ? 8.215 -7.139 8.108 1.00 91.88 96 VAL A O 1
ATOM 785 N N . TYR A 1 97 ? 9.984 -6.584 6.839 1.00 90.06 97 TYR A N 1
ATOM 786 C CA . TYR A 1 97 ? 9.849 -5.142 7.033 1.00 90.06 97 TYR A CA 1
ATOM 787 C C . TYR A 1 97 ? 8.503 -4.603 6.532 1.00 90.06 97 TYR A C 1
ATOM 789 O O . TYR A 1 97 ? 7.818 -3.868 7.243 1.00 90.06 97 TYR A O 1
ATOM 797 N N . ASP A 1 98 ? 8.102 -4.987 5.319 1.00 92.12 98 ASP A N 1
ATOM 798 C CA . ASP A 1 98 ? 6.840 -4.542 4.728 1.00 92.12 98 ASP A CA 1
ATOM 799 C C . ASP A 1 98 ? 5.637 -5.060 5.551 1.00 92.12 98 ASP A C 1
ATOM 801 O O . ASP A 1 98 ? 4.675 -4.321 5.783 1.00 92.12 98 ASP A O 1
ATOM 805 N N . ALA A 1 99 ? 5.709 -6.298 6.056 1.00 95.50 99 ALA A N 1
ATOM 806 C CA . ALA A 1 99 ? 4.689 -6.874 6.931 1.00 95.50 99 ALA A CA 1
ATOM 807 C C . ALA A 1 99 ? 4.612 -6.160 8.290 1.00 95.50 99 ALA A C 1
ATOM 809 O O . ALA A 1 99 ? 3.516 -5.838 8.748 1.00 95.50 99 ALA A O 1
ATOM 810 N N . GLU A 1 100 ? 5.755 -5.861 8.911 1.00 96.31 100 GLU A N 1
ATOM 811 C CA . GLU A 1 100 ? 5.828 -5.132 10.180 1.00 96.31 100 GLU A CA 1
ATOM 812 C C . GLU A 1 100 ? 5.223 -3.727 10.050 1.00 96.31 100 GLU A C 1
ATOM 814 O O . GLU A 1 100 ? 4.416 -3.312 10.883 1.00 96.31 100 GLU A O 1
ATOM 819 N N . GLN A 1 101 ? 5.525 -3.009 8.964 1.00 96.06 101 GLN A N 1
ATOM 820 C CA . GLN A 1 101 ? 4.910 -1.706 8.705 1.00 96.06 101 GLN A CA 1
ATOM 821 C C . GLN A 1 101 ? 3.390 -1.794 8.539 1.00 96.06 101 GLN A C 1
ATOM 823 O O . GLN A 1 101 ? 2.655 -0.976 9.101 1.00 96.06 101 GLN A O 1
ATOM 828 N N . ALA A 1 102 ? 2.905 -2.768 7.766 1.00 96.19 102 ALA A N 1
ATOM 829 C CA . ALA A 1 102 ? 1.475 -2.964 7.554 1.00 96.19 102 ALA A CA 1
ATOM 830 C C . ALA A 1 102 ? 0.751 -3.324 8.863 1.00 96.19 102 ALA A C 1
ATOM 832 O O . ALA A 1 102 ? -0.343 -2.814 9.134 1.00 96.19 102 ALA A O 1
ATOM 833 N N . PHE A 1 103 ? 1.383 -4.151 9.694 1.00 96.25 103 PHE A N 1
ATOM 834 C CA . PHE A 1 103 ? 0.880 -4.531 11.006 1.00 96.25 103 PHE A CA 1
ATOM 835 C C . PHE A 1 103 ? 0.814 -3.332 11.958 1.00 96.25 103 PHE A C 1
ATOM 837 O O . PHE A 1 103 ? -0.262 -3.026 12.469 1.00 96.25 103 PHE A O 1
ATOM 844 N N . ASN A 1 104 ? 1.902 -2.572 12.100 1.00 96.31 104 ASN A N 1
ATOM 845 C CA . ASN A 1 104 ? 1.949 -1.378 12.951 1.00 96.31 104 ASN A CA 1
ATOM 846 C C . ASN A 1 104 ? 0.924 -0.318 12.526 1.00 96.31 104 ASN A C 1
ATOM 848 O O . ASN A 1 104 ? 0.286 0.319 13.364 1.00 96.31 104 ASN A O 1
ATOM 852 N N . LYS A 1 105 ? 0.696 -0.161 11.218 1.00 96.12 105 LYS A N 1
ATOM 853 C CA . LYS A 1 105 ? -0.361 0.716 10.697 1.00 96.12 105 LYS A CA 1
ATOM 854 C C . LYS A 1 105 ? -1.763 0.231 11.067 1.00 96.12 105 LYS A C 1
ATOM 856 O O . LYS A 1 105 ? -2.658 1.054 11.233 1.00 96.12 105 LYS A O 1
ATOM 861 N N . THR A 1 106 ? -1.972 -1.079 11.140 1.00 93.31 106 THR A N 1
ATOM 862 C CA . THR A 1 106 ? -3.259 -1.666 11.536 1.00 93.31 106 THR A CA 1
ATOM 863 C C . THR A 1 106 ? -3.483 -1.498 13.034 1.00 93.31 106 THR A C 1
ATOM 865 O O . THR A 1 106 ? -4.546 -1.023 13.420 1.00 93.31 106 THR A O 1
ATOM 868 N N . LEU A 1 107 ? -2.460 -1.770 13.850 1.00 92.75 107 LEU A N 1
ATOM 869 C CA . LEU A 1 107 ? -2.482 -1.517 15.293 1.00 92.75 107 LEU A CA 1
ATOM 870 C C . LEU A 1 107 ? -2.793 -0.054 15.614 1.00 92.75 107 LEU A C 1
ATOM 872 O O . LEU A 1 107 ? -3.664 0.224 16.425 1.00 92.75 107 LEU A O 1
ATOM 876 N N . GLY A 1 108 ? -2.168 0.895 14.911 1.00 90.94 108 GLY A N 1
ATOM 877 C CA . GLY A 1 108 ? -2.442 2.321 15.111 1.00 90.94 108 GLY A CA 1
ATOM 878 C C . GLY A 1 108 ? -3.867 2.769 14.751 1.00 90.94 108 GLY A C 1
ATOM 879 O O . GLY A 1 108 ? -4.214 3.918 15.001 1.00 90.94 108 GLY A O 1
ATOM 880 N N . ARG A 1 109 ? -4.686 1.906 14.134 1.00 89.25 109 ARG A N 1
ATOM 881 C CA . ARG A 1 109 ? -6.100 2.168 13.799 1.00 89.25 109 ARG A CA 1
ATOM 882 C C . ARG A 1 109 ? -7.069 1.390 14.688 1.00 89.25 109 ARG A C 1
ATOM 884 O O . ARG A 1 109 ? -8.274 1.468 14.453 1.00 89.25 109 ARG A O 1
ATOM 891 N N . GLN A 1 110 ? -6.559 0.599 15.628 1.00 90.12 110 GLN A N 1
ATOM 892 C CA . GLN A 1 110 ? -7.381 -0.112 16.592 1.00 90.12 110 GLN A CA 1
ATOM 893 C C . GLN A 1 110 ? -7.996 0.893 17.569 1.00 90.12 110 GLN A C 1
ATOM 895 O O . GLN A 1 110 ? -7.321 1.818 18.020 1.00 90.12 110 GLN A O 1
ATOM 900 N N . SER A 1 111 ? -9.276 0.708 17.878 1.00 92.25 111 SER A N 1
ATOM 901 C CA . SER A 1 111 ? -9.960 1.487 18.906 1.00 92.25 111 SER A CA 1
ATOM 902 C C . SER A 1 111 ? -9.397 1.136 20.283 1.00 92.25 111 SER A C 1
ATOM 904 O O . SER A 1 111 ? -9.280 -0.044 20.604 1.00 92.25 111 SER A O 1
ATOM 906 N N . ASN A 1 112 ? -9.055 2.144 21.088 1.00 89.06 112 ASN A N 1
ATOM 907 C CA . ASN A 1 112 ? -8.437 1.948 22.410 1.00 89.06 112 ASN A CA 1
ATOM 908 C C . ASN A 1 112 ? -9.442 2.051 23.564 1.00 89.06 112 ASN A C 1
ATOM 910 O O . ASN A 1 112 ? -9.080 1.861 24.723 1.00 89.06 112 ASN A O 1
ATOM 914 N N . SER A 1 113 ? -10.694 2.392 23.266 1.00 91.88 113 SER A N 1
ATOM 915 C CA . SER A 1 113 ? -11.770 2.469 24.245 1.00 91.88 113 SER A CA 1
ATOM 916 C C . SER A 1 113 ? -13.053 1.861 23.699 1.00 91.88 113 SER A C 1
ATOM 918 O O . SER A 1 113 ? -13.267 1.793 22.483 1.00 91.88 113 SER A O 1
ATOM 920 N N . LEU A 1 114 ? -13.930 1.458 24.619 1.00 91.81 114 LEU A N 1
ATOM 921 C CA . LEU A 1 114 ? -15.256 0.948 24.290 1.00 91.81 114 LEU A CA 1
ATOM 922 C C . LEU A 1 114 ? -16.058 1.960 23.462 1.00 91.81 114 LEU A C 1
ATOM 924 O O . LEU A 1 114 ? -16.624 1.596 22.436 1.00 91.81 114 LEU A O 1
ATOM 928 N N . ASP A 1 115 ? -16.037 3.239 23.842 1.00 92.50 115 ASP A N 1
ATOM 929 C CA . ASP A 1 115 ? -16.758 4.297 23.124 1.00 92.50 115 ASP A CA 1
ATOM 930 C C . ASP A 1 115 ? -16.262 4.464 21.682 1.00 92.50 115 ASP A C 1
ATOM 932 O O . ASP A 1 115 ? -17.063 4.596 20.752 1.00 92.50 115 ASP A O 1
ATOM 936 N N . GLU A 1 116 ? -14.942 4.421 21.473 1.00 93.62 116 GLU A N 1
ATOM 937 C CA . GLU A 1 116 ? -14.341 4.508 20.141 1.00 93.62 116 GLU A CA 1
ATOM 938 C C . GLU A 1 116 ? -14.715 3.287 19.288 1.00 93.62 116 GLU A C 1
ATOM 940 O O . GLU A 1 116 ? -15.080 3.432 18.117 1.00 93.62 116 GLU A O 1
ATOM 945 N N . ALA A 1 117 ? -14.692 2.090 19.882 1.00 93.19 117 ALA A N 1
ATOM 946 C CA . ALA A 1 117 ? -15.075 0.854 19.210 1.00 93.19 117 ALA A CA 1
ATOM 947 C C . ALA A 1 117 ? -16.564 0.848 18.827 1.00 93.19 117 ALA A C 1
ATOM 949 O O . ALA A 1 117 ? -16.915 0.457 17.711 1.00 93.19 117 ALA A O 1
ATOM 950 N N . VAL A 1 118 ? -17.442 1.330 19.713 1.00 93.88 118 VAL A N 1
ATOM 951 C CA . VAL A 1 118 ? -18.885 1.454 19.457 1.00 93.88 118 VAL A CA 1
ATOM 952 C C . VAL A 1 118 ? -19.152 2.469 18.348 1.00 93.88 118 VAL A C 1
ATOM 954 O O . VAL A 1 118 ? -19.923 2.181 17.427 1.00 93.88 118 VAL A O 1
ATOM 957 N N . ALA A 1 119 ? -18.495 3.631 18.384 1.00 94.19 119 ALA A N 1
ATOM 958 C CA . ALA A 1 119 ? -18.629 4.649 17.348 1.00 94.19 119 ALA A CA 1
ATOM 959 C C . ALA A 1 119 ? -18.185 4.121 15.972 1.00 94.19 119 ALA A C 1
ATOM 961 O O . ALA A 1 119 ? -18.892 4.304 14.976 1.00 94.19 119 ALA A O 1
ATOM 962 N N . GLU A 1 120 ? -17.053 3.415 15.905 1.00 93.94 120 GLU A N 1
ATOM 963 C CA . GLU A 1 120 ? -16.552 2.822 14.661 1.00 93.94 120 GLU A CA 1
ATOM 964 C C . GLU A 1 120 ? -17.457 1.679 14.164 1.00 93.94 120 GLU A C 1
ATOM 966 O O . GLU A 1 120 ? -17.735 1.596 12.961 1.00 93.94 120 GLU A O 1
ATOM 971 N N . TYR A 1 121 ? -17.986 0.839 15.062 1.00 94.25 121 TYR A N 1
ATOM 972 C CA . TYR A 1 121 ? -18.946 -0.217 14.723 1.00 94.25 121 TYR A CA 1
ATOM 973 C C . TYR A 1 121 ? -20.220 0.365 14.111 1.00 94.25 121 TYR A C 1
ATOM 975 O O . TYR A 1 121 ? -20.608 -0.005 13.000 1.00 94.25 121 TYR A O 1
ATOM 983 N N . GLN A 1 1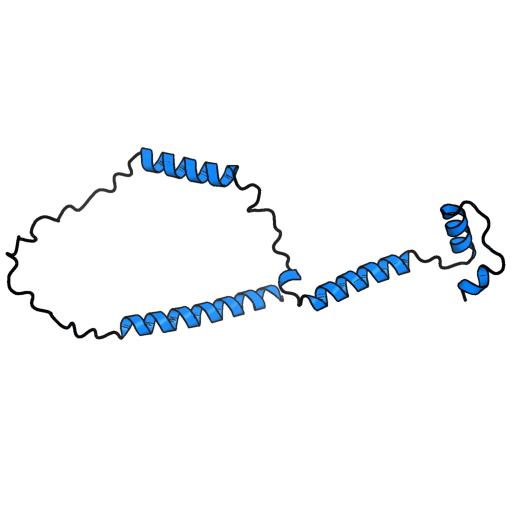22 ? -20.839 1.335 14.785 1.00 95.69 122 GLN A N 1
ATOM 984 C CA . GLN A 1 122 ? -22.042 2.005 14.292 1.00 95.69 122 GLN A CA 1
ATOM 985 C C . GLN A 1 122 ? -21.770 2.739 12.974 1.00 95.69 122 GLN A C 1
ATOM 987 O O . GLN A 1 122 ? -22.595 2.697 12.057 1.00 95.69 122 GLN A O 1
ATOM 992 N N . ARG A 1 123 ? -20.594 3.367 12.818 1.00 95.75 123 ARG A N 1
ATOM 993 C CA . ARG A 1 123 ? -20.193 4.014 11.560 1.00 95.75 123 ARG A CA 1
ATOM 994 C C . ARG A 1 123 ? -20.163 3.015 10.405 1.00 95.75 123 ARG A C 1
ATOM 996 O O . ARG A 1 123 ? -20.639 3.371 9.321 1.00 95.75 123 ARG A O 1
ATOM 1003 N N . ARG A 1 124 ? -19.619 1.812 10.627 1.00 95.88 124 ARG A N 1
ATOM 1004 C CA . ARG A 1 124 ? -19.472 0.755 9.611 1.00 95.88 124 ARG A CA 1
ATOM 1005 C C . ARG A 1 124 ? -20.771 0.022 9.311 1.00 95.88 124 ARG A C 1
ATOM 1007 O O . ARG A 1 124 ? -21.115 -0.122 8.143 1.00 95.88 124 ARG A O 1
ATOM 1014 N N . TYR A 1 125 ? -21.478 -0.419 10.343 1.00 95.69 125 TYR A N 1
ATOM 1015 C CA . TYR A 1 125 ? -22.607 -1.340 10.212 1.00 95.69 125 TYR A CA 1
ATOM 1016 C C . TYR A 1 125 ? -23.975 -0.659 10.307 1.00 95.69 125 TYR A C 1
ATOM 1018 O O . TYR A 1 125 ? -24.983 -1.299 10.025 1.00 95.69 125 TYR A O 1
ATOM 1026 N N . LYS A 1 126 ? -24.029 0.635 10.662 1.00 96.56 126 LYS A N 1
ATOM 1027 C CA . LYS A 1 126 ? -25.275 1.416 10.816 1.00 96.56 126 LYS A CA 1
ATOM 1028 C C . LYS A 1 12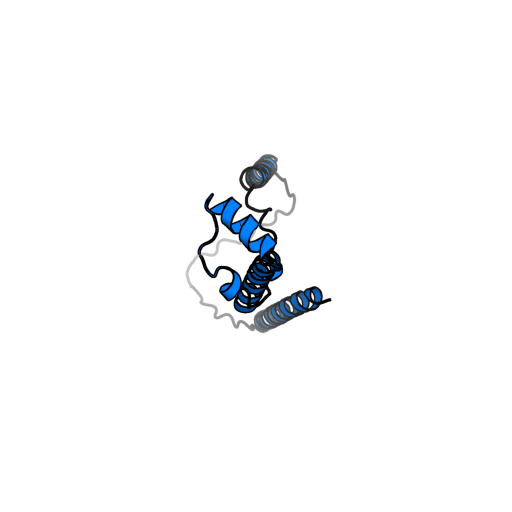6 ? -26.295 0.753 11.756 1.00 96.56 126 LYS A C 1
ATOM 1030 O O . LYS A 1 126 ? -27.497 0.933 11.598 1.00 96.56 126 LYS A O 1
ATOM 1035 N N . MET A 1 127 ? -25.805 -0.006 12.733 1.00 95.12 127 MET A N 1
ATOM 1036 C CA . MET A 1 127 ? -26.583 -0.784 13.696 1.00 95.12 127 MET A CA 1
ATOM 1037 C C . MET A 1 127 ? -25.968 -0.603 15.090 1.00 95.12 127 MET A C 1
ATOM 1039 O O . MET A 1 127 ? -24.748 -0.412 15.170 1.00 95.12 127 MET A O 1
ATOM 1043 N N . PRO A 1 128 ? -26.762 -0.643 16.180 1.00 93.50 128 PRO A N 1
ATOM 1044 C CA . PRO A 1 128 ? -26.204 -0.729 17.525 1.00 93.50 128 PRO A CA 1
ATOM 1045 C C . PRO A 1 128 ? -25.285 -1.957 17.668 1.00 93.50 128 PRO A C 1
ATOM 1047 O O . PRO A 1 128 ? -25.523 -2.975 17.013 1.00 93.50 128 PRO A O 1
ATOM 1050 N N . PRO A 1 129 ? -24.236 -1.870 18.503 1.00 93.75 129 PRO A N 1
ATOM 1051 C CA . PRO A 1 129 ? -23.375 -3.011 18.795 1.00 93.75 129 PRO A CA 1
ATOM 1052 C C . PRO A 1 129 ? -24.180 -4.169 19.422 1.00 93.75 129 PRO A C 1
ATOM 1054 O O . PRO A 1 129 ? -25.200 -3.921 20.074 1.00 93.75 129 PRO A O 1
ATOM 1057 N N . PRO A 1 130 ? -23.752 -5.429 19.223 1.00 93.62 130 PRO A N 1
ATOM 1058 C CA . PRO A 1 130 ? -24.380 -6.592 19.848 1.00 93.62 130 PRO A CA 1
ATOM 1059 C C . PRO A 1 130 ? -24.288 -6.534 21.387 1.00 93.62 130 PRO A C 1
ATOM 1061 O O . PRO A 1 130 ? -23.463 -5.798 21.926 1.00 93.62 130 PRO A O 1
ATOM 1064 N N . PRO A 1 131 ? -25.121 -7.296 22.121 1.00 92.19 131 PRO A N 1
ATOM 1065 C CA . PRO A 1 131 ? -24.967 -7.429 23.571 1.00 92.19 131 PRO A CA 1
ATOM 1066 C C . PRO A 1 131 ? -23.581 -8.001 23.918 1.00 92.19 131 PRO A C 1
ATOM 1068 O O . PRO A 1 131 ? -23.046 -8.791 23.141 1.00 92.19 131 PRO A O 1
ATOM 1071 N N . HIS A 1 132 ? -23.029 -7.615 25.075 1.00 88.50 132 HIS A N 1
ATOM 1072 C CA . HIS A 1 132 ? -21.687 -8.017 25.540 1.00 88.50 132 HIS A CA 1
ATOM 1073 C C . HIS A 1 132 ? -20.526 -7.554 24.634 1.00 88.50 132 HIS A C 1
ATOM 1075 O O . HIS A 1 132 ? -19.505 -8.223 24.502 1.00 88.50 132 HIS A O 1
ATOM 1081 N N . PHE A 1 133 ? -20.681 -6.409 23.958 1.00 88.81 133 PHE A N 1
ATOM 1082 C CA . PHE A 1 133 ? -19.655 -5.851 23.062 1.00 88.81 133 PHE A CA 1
ATOM 1083 C C . PHE A 1 133 ? -18.359 -5.435 23.782 1.00 88.81 133 PHE A C 1
ATOM 1085 O O . PHE A 1 133 ? -17.303 -5.343 23.161 1.00 88.81 133 PHE A O 1
ATOM 1092 N N . ASP A 1 134 ? -18.457 -5.181 25.082 1.00 87.75 134 ASP A N 1
ATOM 1093 C CA . ASP A 1 134 ? -17.383 -4.821 26.000 1.00 87.75 134 ASP A CA 1
ATOM 1094 C C . ASP A 1 134 ? -16.416 -5.973 26.300 1.00 87.75 134 ASP A C 1
ATOM 1096 O O . ASP A 1 134 ? -15.217 -5.734 26.390 1.00 87.75 134 ASP A O 1
ATOM 1100 N N . GLU A 1 135 ? -16.888 -7.222 26.316 1.00 84.38 135 GLU A N 1
ATOM 1101 C CA . GLU A 1 135 ? -16.058 -8.404 26.616 1.00 84.38 135 GLU A CA 1
ATOM 1102 C C . GLU A 1 135 ? -14.943 -8.654 25.582 1.00 84.38 135 GLU A C 1
ATOM 1104 O O . GLU A 1 135 ? -14.005 -9.399 25.840 1.00 84.38 135 GLU A O 1
ATOM 1109 N N . CYS A 1 136 ? -15.032 -8.054 24.390 1.00 70.19 136 CYS A N 1
ATOM 1110 C CA . CYS A 1 136 ? -14.024 -8.194 23.335 1.00 70.19 136 CYS A CA 1
ATOM 1111 C C . CYS A 1 136 ? -12.842 -7.214 23.464 1.00 70.19 136 CYS A C 1
ATOM 1113 O O . CYS A 1 136 ? -11.911 -7.302 22.659 1.00 70.19 136 CYS A O 1
ATOM 1115 N N . LEU A 1 137 ? -12.910 -6.245 24.387 1.00 70.75 137 LEU A N 1
ATOM 1116 C CA . LEU A 1 137 ? -11.865 -5.236 24.609 1.00 70.75 137 LEU A CA 1
ATOM 1117 C C . LEU A 1 137 ? -10.936 -5.553 25.793 1.00 70.75 137 LEU A C 1
ATOM 1119 O O . LEU A 1 137 ? -9.858 -4.957 25.847 1.00 70.75 137 LEU A O 1
ATOM 1123 N N . ASP A 1 138 ? -11.338 -6.464 26.684 1.00 59.97 138 ASP A N 1
ATOM 1124 C CA . ASP A 1 138 ? -10.546 -6.959 27.823 1.00 59.97 138 ASP A CA 1
ATOM 1125 C C . ASP A 1 138 ? -9.560 -8.072 27.410 1.00 59.97 138 ASP A C 1
ATOM 1127 O O . ASP A 1 138 ? -8.420 -8.079 27.937 1.00 59.97 138 ASP A O 1
#

Secondary structure (DSSP, 8-state):
--HHHHHHHHHHHHHHHHHHHHHHHHT----------TT------------------HHHHHHHHHHHHHHHHH-TTSS-----GGGGS-HHHHHHHHHHHHHHHHHTTS--SHHHHHHHHHHHHSSPPPTTGGGGT-

Foldseek 3Di:
DVVVVVVVVVVVVVVVVVVVVVVVVVPPPPPDDDDDPPDDDDDDPPDPDDDDDDPPPPVVVVVVVVVVVCVVVVPPPPPPPPPPPCVPPDPVVVVVVVVVVVVVVVVVPDDLDPVSVQVVCCVVPVDGDDPPSVVVND

Radius of gyration: 36.6 Å; chains: 1; bounding box: 82×40×86 Å